Protein AF-A0A5E4HXL8-F1 (afdb_monomer_lite)

Secondary structure (DSSP, 8-state):
-PPPPP-------------------EE-TTT--EES-EEEBTTT--EEETTTEEEEEE-SSS-EEEEETTGGGSHHHHHHHHH--

Structure (mmCIF, N/CA/C/O backbone):
data_AF-A0A5E4HXL8-F1
#
_entry.id   AF-A0A5E4HXL8-F1
#
loop_
_atom_site.group_PDB
_atom_site.id
_atom_site.type_symbol
_atom_site.label_atom_id
_atom_site.label_alt_id
_atom_site.label_comp_id
_atom_site.label_asym_id
_atom_site.label_entity_id
_atom_site.label_seq_id
_atom_site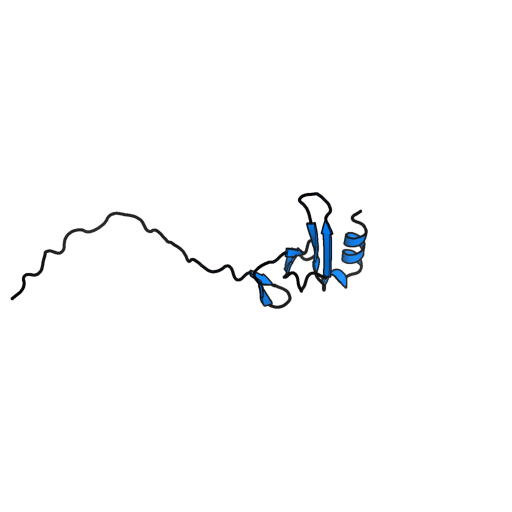.pdbx_PDB_ins_code
_atom_site.Cartn_x
_atom_site.Cartn_y
_atom_site.Cartn_z
_atom_site.occupancy
_atom_site.B_iso_or_equiv
_atom_site.auth_seq_id
_atom_site.auth_comp_id
_atom_site.auth_asym_id
_atom_site.auth_atom_id
_atom_site.pdbx_PDB_model_num
ATOM 1 N N . MET A 1 1 ? 66.892 -4.570 -26.629 1.00 54.00 1 MET A N 1
ATOM 2 C CA . MET A 1 1 ? 66.344 -5.732 -25.896 1.00 54.00 1 MET A CA 1
ATOM 3 C C . MET A 1 1 ? 65.983 -5.293 -24.480 1.00 54.00 1 MET A C 1
ATOM 5 O O . MET A 1 1 ? 66.891 -5.174 -23.665 1.00 54.00 1 MET A O 1
ATOM 9 N N . PRO A 1 2 ? 64.721 -4.940 -24.182 1.00 51.16 2 PRO A N 1
ATOM 10 C CA . PRO A 1 2 ? 64.343 -4.564 -22.824 1.00 51.16 2 PRO A CA 1
ATOM 11 C C . PRO A 1 2 ? 64.126 -5.804 -21.942 1.00 51.16 2 PRO A C 1
ATOM 13 O O . PRO A 1 2 ? 63.460 -6.761 -22.335 1.00 51.16 2 PRO A O 1
ATOM 16 N N . ARG A 1 3 ? 64.750 -5.755 -20.758 1.00 60.56 3 ARG A N 1
ATOM 17 C CA . ARG A 1 3 ? 64.690 -6.727 -19.659 1.00 60.56 3 ARG A CA 1
ATOM 18 C C . ARG A 1 3 ? 63.257 -6.884 -19.143 1.00 60.56 3 ARG A C 1
ATOM 20 O O . ARG A 1 3 ? 62.599 -5.890 -18.857 1.00 60.56 3 ARG A O 1
ATOM 27 N N . GLN A 1 4 ? 62.825 -8.128 -18.969 1.00 60.44 4 GLN A N 1
ATOM 28 C CA . GLN A 1 4 ? 61.630 -8.486 -18.203 1.00 60.44 4 GLN A CA 1
ATOM 29 C C . GLN A 1 4 ? 61.939 -8.316 -16.702 1.00 60.44 4 GLN A C 1
ATOM 31 O O . GLN A 1 4 ? 62.953 -8.862 -16.258 1.00 60.44 4 GLN A O 1
ATOM 36 N N . PRO A 1 5 ? 61.139 -7.576 -15.913 1.00 61.91 5 PRO A N 1
ATOM 37 C CA . PRO A 1 5 ? 61.218 -7.643 -14.463 1.00 61.91 5 PRO A CA 1
ATOM 38 C C . PRO A 1 5 ? 60.443 -8.850 -13.914 1.00 61.91 5 PRO A C 1
ATOM 40 O O . PRO A 1 5 ? 59.382 -9.228 -14.405 1.00 61.91 5 PRO A O 1
ATOM 43 N N . ASP A 1 6 ? 61.068 -9.431 -12.898 1.00 58.41 6 ASP A N 1
ATOM 44 C CA . ASP A 1 6 ? 60.803 -10.679 -12.194 1.00 58.41 6 ASP A CA 1
ATOM 45 C C . ASP A 1 6 ? 59.379 -10.822 -11.622 1.00 58.41 6 ASP A C 1
ATOM 47 O O . ASP A 1 6 ? 58.805 -9.900 -11.038 1.00 58.41 6 ASP A O 1
ATOM 51 N N . VAL A 1 7 ? 58.816 -12.018 -11.803 1.00 60.72 7 VAL A N 1
ATOM 52 C CA . VAL A 1 7 ? 57.451 -12.399 -11.433 1.00 60.72 7 VAL A CA 1
ATOM 53 C C . VAL A 1 7 ? 57.465 -12.962 -10.015 1.00 60.72 7 VAL A C 1
ATOM 55 O O . VAL A 1 7 ? 57.496 -14.175 -9.832 1.00 60.72 7 VAL A O 1
ATOM 58 N N . SER A 1 8 ? 57.457 -12.107 -8.993 1.00 59.59 8 SER A N 1
ATOM 59 C CA . SER A 1 8 ? 57.277 -12.549 -7.602 1.00 59.59 8 SER A CA 1
ATOM 60 C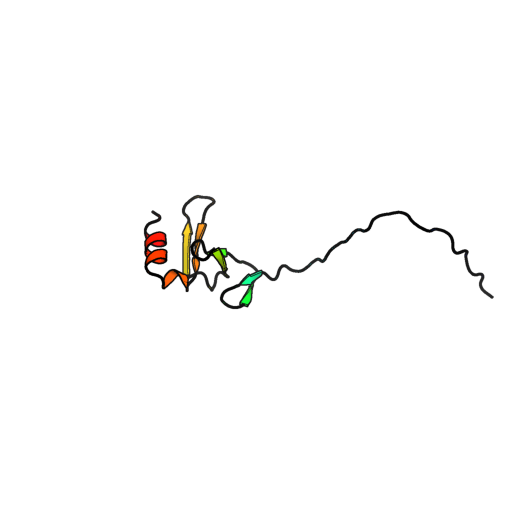 C . SER A 1 8 ? 56.859 -11.407 -6.680 1.00 59.59 8 SER A C 1
ATOM 62 O O . SER A 1 8 ? 57.697 -10.80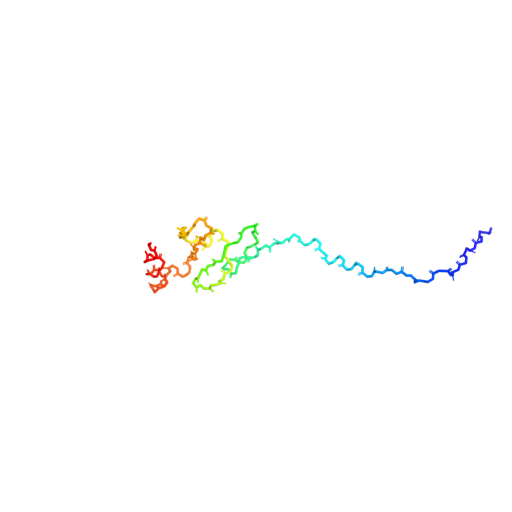6 -6.031 1.00 59.59 8 SER A O 1
ATOM 64 N N . ILE A 1 9 ? 55.550 -11.154 -6.577 1.00 60.47 9 ILE A N 1
ATOM 65 C CA . ILE A 1 9 ? 54.857 -10.869 -5.306 1.00 60.47 9 ILE A CA 1
ATOM 66 C C . ILE A 1 9 ? 53.420 -11.375 -5.484 1.00 60.47 9 ILE A C 1
ATOM 68 O O . ILE A 1 9 ? 52.559 -10.737 -6.090 1.00 60.47 9 ILE A O 1
ATOM 72 N N . LEU A 1 10 ? 53.182 -12.589 -4.994 1.00 51.81 10 LEU A N 1
ATOM 73 C CA . LEU A 1 10 ? 51.850 -13.140 -4.798 1.00 51.81 10 LEU A CA 1
ATOM 74 C C . LEU A 1 10 ? 51.348 -12.734 -3.414 1.00 51.81 10 LEU A C 1
ATOM 76 O O . LEU A 1 10 ? 52.047 -12.914 -2.423 1.00 51.81 10 LEU A O 1
ATOM 80 N N . LYS A 1 11 ? 50.065 -12.365 -3.404 1.00 58.03 11 LYS A N 1
ATOM 81 C CA . LYS A 1 11 ? 49.111 -12.498 -2.297 1.00 58.03 11 LYS A CA 1
ATOM 82 C C . LYS A 1 11 ? 49.382 -11.603 -1.096 1.00 58.03 11 LYS A C 1
ATOM 84 O O . LYS A 1 11 ? 50.187 -11.935 -0.246 1.00 58.03 11 LYS A O 1
ATOM 89 N N . LEU A 1 12 ? 48.543 -10.583 -0.944 1.00 61.34 12 LEU A N 1
ATOM 90 C CA . LEU A 1 12 ? 47.777 -10.370 0.284 1.00 61.34 12 LEU A CA 1
ATOM 91 C C . LEU A 1 12 ? 46.689 -9.324 0.006 1.00 61.34 12 LEU A C 1
ATOM 93 O O . LEU A 1 12 ? 46.973 -8.283 -0.574 1.00 61.34 12 LEU A O 1
ATOM 97 N N . GLY A 1 13 ? 45.469 -9.582 0.475 1.00 49.81 13 GLY A N 1
ATOM 98 C CA . GLY A 1 13 ? 44.537 -8.500 0.792 1.00 49.81 13 GLY A CA 1
ATOM 99 C C . GLY A 1 13 ? 43.247 -8.455 -0.016 1.00 49.81 13 GLY A C 1
ATOM 100 O O . GLY A 1 13 ? 43.194 -7.899 -1.101 1.00 49.81 13 GLY A O 1
ATOM 101 N N . ALA A 1 14 ? 42.195 -8.952 0.634 1.00 55.78 14 ALA A N 1
ATOM 102 C CA . ALA A 1 14 ? 40.825 -8.457 0.561 1.00 55.78 14 ALA A CA 1
ATOM 103 C C . ALA A 1 14 ? 40.099 -8.554 -0.791 1.00 55.78 14 ALA A C 1
ATOM 105 O O . ALA A 1 14 ? 40.124 -7.666 -1.637 1.00 55.78 14 ALA A O 1
ATOM 106 N N . GLN A 1 15 ? 39.287 -9.606 -0.890 1.00 51.69 15 GLN A N 1
ATOM 107 C CA . GLN A 1 15 ? 38.032 -9.582 -1.633 1.00 51.69 15 GLN A CA 1
ATOM 108 C C . GLN A 1 15 ? 37.149 -8.453 -1.072 1.00 51.69 15 GLN A C 1
ATOM 110 O O . GLN A 1 15 ? 36.304 -8.680 -0.210 1.00 51.69 15 GLN A O 1
ATOM 115 N N . ILE A 1 16 ? 37.341 -7.222 -1.543 1.00 59.44 16 ILE A N 1
ATOM 116 C CA . ILE A 1 16 ? 36.295 -6.208 -1.460 1.00 59.44 16 ILE A CA 1
ATOM 117 C C . ILE A 1 16 ? 35.347 -6.527 -2.611 1.00 59.44 16 ILE A C 1
ATOM 119 O O . ILE A 1 16 ? 35.483 -6.028 -3.726 1.00 59.44 16 ILE A O 1
ATOM 123 N N . GLY A 1 17 ? 34.402 -7.425 -2.338 1.00 49.66 17 GLY A N 1
ATOM 124 C CA . GLY A 1 17 ? 33.187 -7.544 -3.125 1.00 49.66 17 GLY A CA 1
ATOM 125 C C . GLY A 1 17 ? 32.370 -6.270 -2.942 1.00 49.66 17 GLY A C 1
ATOM 126 O O . GLY A 1 17 ? 31.436 -6.238 -2.148 1.00 49.66 17 GLY A O 1
ATOM 127 N N . VAL A 1 18 ? 32.729 -5.205 -3.659 1.00 55.06 18 VAL A N 1
ATOM 128 C CA . VAL A 1 18 ? 31.795 -4.118 -3.959 1.00 55.06 18 VAL A CA 1
ATOM 129 C C . VAL A 1 18 ? 30.802 -4.669 -4.971 1.00 55.06 18 VAL A C 1
ATOM 131 O O . VAL A 1 18 ? 30.912 -4.468 -6.179 1.00 55.06 18 VAL A O 1
ATOM 134 N N . SER A 1 19 ? 29.844 -5.434 -4.454 1.00 51.50 19 SER A N 1
ATOM 135 C CA . SER A 1 19 ? 28.613 -5.763 -5.153 1.00 51.50 19 SER A CA 1
ATOM 136 C C . SER A 1 19 ? 27.852 -4.459 -5.358 1.00 51.50 19 SER A C 1
ATOM 138 O O . SER A 1 19 ? 27.094 -4.020 -4.504 1.00 51.50 19 SER A O 1
ATOM 140 N N . SER A 1 20 ? 28.154 -3.836 -6.491 1.00 53.62 20 SER A N 1
ATOM 141 C CA . SER A 1 20 ? 27.222 -3.101 -7.330 1.00 53.62 20 SER A CA 1
ATOM 142 C C . SER A 1 20 ? 26.502 -1.927 -6.660 1.00 53.62 20 SER A C 1
ATOM 144 O O . SER A 1 20 ? 25.501 -2.078 -5.968 1.00 53.62 20 SER A O 1
ATOM 146 N N . ALA A 1 21 ? 26.939 -0.721 -7.023 1.00 53.88 21 ALA A N 1
ATOM 147 C CA . ALA A 1 21 ? 26.057 0.432 -7.138 1.00 53.88 21 ALA A CA 1
ATOM 148 C C . ALA A 1 21 ? 24.954 0.113 -8.168 1.00 53.88 21 ALA A C 1
ATOM 150 O O . ALA A 1 21 ? 25.056 0.454 -9.344 1.00 53.88 21 ALA A O 1
ATOM 151 N N . LEU A 1 22 ? 23.930 -0.626 -7.750 1.00 51.53 22 LEU A N 1
ATOM 152 C CA . LEU A 1 22 ? 22.687 -0.763 -8.490 1.00 51.53 22 LEU A CA 1
ATOM 153 C C . LEU A 1 22 ? 21.815 0.390 -8.023 1.00 51.53 22 LEU A C 1
ATOM 155 O O . LEU A 1 22 ? 21.475 0.478 -6.848 1.00 51.53 22 LEU A O 1
ATOM 159 N N . GLY A 1 23 ? 21.488 1.303 -8.936 1.00 56.56 23 GLY A N 1
ATOM 160 C CA . GLY A 1 23 ? 20.349 2.176 -8.714 1.00 56.56 23 GLY A CA 1
ATOM 161 C C . GLY A 1 23 ? 19.165 1.276 -8.386 1.00 56.56 23 GLY A C 1
ATOM 162 O O . GLY A 1 23 ? 18.780 0.458 -9.222 1.00 56.56 23 GLY A O 1
ATOM 163 N N . ASP A 1 24 ? 18.663 1.367 -7.156 1.00 59.62 24 ASP A N 1
ATOM 164 C CA . ASP A 1 24 ? 17.519 0.596 -6.689 1.00 59.62 24 ASP A CA 1
ATOM 165 C C . ASP A 1 24 ? 16.285 1.041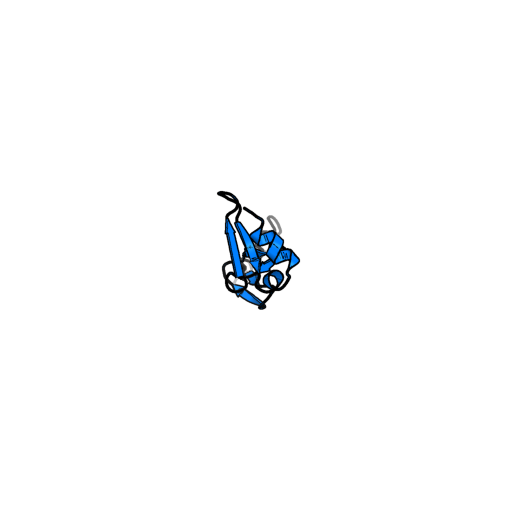 -7.480 1.00 59.62 24 ASP A C 1
ATOM 167 O O . ASP A 1 24 ? 15.503 1.895 -7.057 1.00 59.62 24 ASP A O 1
ATOM 171 N N . SER A 1 25 ? 16.125 0.490 -8.681 1.00 61.56 25 SER A N 1
ATOM 172 C CA . SER A 1 25 ? 14.892 0.575 -9.443 1.00 61.56 25 SER A CA 1
ATOM 173 C C . SER A 1 25 ? 13.839 -0.195 -8.658 1.00 61.56 25 SER A C 1
ATOM 175 O O . SER A 1 25 ? 13.668 -1.400 -8.829 1.00 61.56 25 SER A O 1
ATOM 177 N N . LEU A 1 26 ? 13.146 0.495 -7.757 1.00 80.19 26 LEU A N 1
ATOM 178 C CA . LEU A 1 26 ? 12.057 -0.075 -6.985 1.00 80.19 26 LEU A CA 1
ATOM 179 C C . LEU A 1 26 ? 10.917 -0.397 -7.965 1.00 80.19 26 LEU A C 1
ATOM 181 O O . LEU A 1 26 ? 10.320 0.497 -8.569 1.00 80.19 26 LEU A O 1
ATOM 185 N N . ILE A 1 27 ? 10.626 -1.685 -8.160 1.00 85.56 27 ILE A N 1
ATOM 186 C CA . ILE A 1 27 ? 9.583 -2.148 -9.086 1.00 85.56 27 ILE A CA 1
ATOM 187 C C . ILE A 1 27 ? 8.263 -2.305 -8.336 1.00 85.56 27 ILE A C 1
ATOM 189 O O . ILE A 1 27 ? 8.178 -2.991 -7.321 1.00 85.56 27 ILE A O 1
ATOM 193 N N . CYS A 1 28 ? 7.204 -1.692 -8.861 1.00 89.00 28 CYS A N 1
ATOM 194 C CA . CYS A 1 28 ? 5.852 -1.876 -8.343 1.00 89.00 28 CYS A CA 1
ATOM 195 C C . CYS A 1 28 ? 5.306 -3.259 -8.722 1.00 89.00 28 CYS A C 1
ATOM 197 O O . CYS A 1 28 ? 5.096 -3.527 -9.901 1.00 89.00 28 CYS A O 1
ATOM 199 N N . GLU A 1 29 ? 4.923 -4.089 -7.751 1.00 85.94 29 GLU A N 1
ATOM 200 C CA . GLU A 1 29 ? 4.378 -5.435 -8.010 1.00 85.94 29 GLU A CA 1
ATOM 201 C C . GLU A 1 29 ? 3.014 -5.442 -8.723 1.00 85.94 29 GLU A C 1
ATOM 203 O O . GLU A 1 29 ? 2.505 -6.493 -9.111 1.00 85.94 29 GLU A O 1
ATOM 208 N N . ARG A 1 30 ? 2.364 -4.280 -8.855 1.00 84.50 30 ARG A N 1
ATOM 209 C CA . ARG A 1 30 ? 1.018 -4.176 -9.433 1.00 84.50 30 ARG A CA 1
ATOM 210 C C . ARG A 1 30 ? 1.000 -3.687 -10.875 1.00 84.50 30 ARG A C 1
ATOM 212 O O . ARG A 1 30 ? 0.085 -4.038 -11.610 1.00 84.50 30 ARG A O 1
ATOM 219 N N . CYS A 1 31 ? 1.945 -2.834 -11.252 1.00 87.69 31 CYS A N 1
ATOM 220 C CA . CYS A 1 31 ? 2.042 -2.296 -12.609 1.00 87.69 31 CYS A CA 1
ATOM 221 C C . CYS A 1 31 ? 3.400 -2.566 -13.260 1.00 87.69 31 CYS A C 1
ATOM 223 O O . CYS A 1 31 ? 3.619 -2.105 -14.370 1.00 87.69 31 CYS A O 1
ATOM 225 N N . SER A 1 32 ? 4.310 -3.248 -12.559 1.00 87.00 32 SER A N 1
ATOM 226 C CA . SER A 1 32 ? 5.668 -3.597 -12.997 1.00 87.00 32 SER A CA 1
ATOM 227 C C . SER A 1 32 ? 6.528 -2.413 -13.450 1.00 87.00 32 SER A C 1
ATOM 229 O O . SER A 1 32 ? 7.576 -2.602 -14.057 1.00 87.00 32 SER A O 1
ATOM 231 N N . ASN A 1 33 ? 6.115 -1.184 -13.126 1.00 86.25 33 ASN A N 1
ATOM 232 C CA . ASN A 1 33 ? 6.873 0.021 -13.438 1.00 86.25 33 ASN A CA 1
ATOM 233 C C . ASN A 1 33 ? 7.986 0.216 -12.414 1.00 86.25 33 ASN A C 1
ATOM 235 O O . ASN A 1 33 ? 7.760 0.057 -11.209 1.00 86.25 33 ASN A O 1
ATOM 239 N N . GLN A 1 34 ? 9.149 0.629 -12.907 1.00 85.94 34 GLN A N 1
ATOM 240 C CA . GLN A 1 34 ? 10.246 1.117 -12.083 1.00 85.94 34 GLN A CA 1
ATOM 241 C C . GLN A 1 34 ? 9.913 2.525 -11.587 1.00 85.94 34 GLN A C 1
ATOM 243 O O . GLN A 1 34 ? 9.491 3.386 -12.361 1.00 85.94 34 GLN A O 1
ATOM 248 N N . VAL A 1 35 ? 10.056 2.748 -10.285 1.00 86.75 35 VAL A N 1
ATOM 249 C CA . VAL A 1 35 ? 9.780 4.024 -9.625 1.00 86.75 35 VAL A CA 1
ATOM 250 C C . VAL A 1 35 ? 10.849 4.323 -8.580 1.00 86.75 35 VAL A C 1
ATOM 252 O O . VAL A 1 35 ? 11.514 3.426 -8.085 1.00 86.75 35 VAL A O 1
ATOM 255 N N . HIS A 1 36 ? 10.989 5.595 -8.210 1.00 83.31 36 HIS A N 1
ATOM 256 C CA . HIS A 1 36 ? 11.922 6.022 -7.159 1.00 83.31 36 HIS A CA 1
ATOM 257 C C . HIS A 1 36 ? 11.364 5.844 -5.741 1.00 83.31 36 HIS A C 1
ATOM 259 O O . HIS A 1 36 ? 12.117 5.819 -4.775 1.00 83.31 36 HIS A O 1
ATOM 265 N N . TYR A 1 37 ? 10.037 5.738 -5.608 1.00 82.50 37 TYR A N 1
ATOM 266 C CA . TYR A 1 37 ? 9.354 5.634 -4.321 1.00 82.50 37 TYR A CA 1
ATOM 267 C C . TYR A 1 37 ? 8.268 4.562 -4.366 1.00 82.50 37 TYR A C 1
ATOM 269 O O . TYR A 1 37 ? 7.368 4.595 -5.215 1.00 82.50 37 TYR A O 1
ATOM 277 N N . ILE A 1 38 ? 8.330 3.645 -3.404 1.00 88.81 38 ILE A N 1
ATOM 278 C CA . ILE A 1 38 ? 7.342 2.590 -3.191 1.00 88.81 38 ILE A CA 1
ATOM 279 C C . ILE A 1 38 ? 6.799 2.674 -1.767 1.00 88.81 38 ILE A C 1
ATOM 281 O O . ILE A 1 38 ? 7.541 2.906 -0.817 1.00 88.81 38 ILE A O 1
ATOM 285 N N . GLU A 1 39 ? 5.490 2.471 -1.632 1.00 87.88 39 GLU A N 1
ATOM 286 C CA . GLU A 1 39 ? 4.822 2.249 -0.353 1.00 87.88 39 GLU A CA 1
ATOM 287 C C . GLU A 1 39 ? 4.333 0.798 -0.273 1.00 87.88 39 GLU A C 1
ATOM 289 O O . GLU A 1 39 ? 3.940 0.192 -1.271 1.00 87.88 39 GLU A O 1
ATOM 294 N N . ASN A 1 40 ? 4.299 0.240 0.935 1.00 89.88 40 ASN A N 1
ATOM 295 C CA . ASN A 1 40 ? 3.733 -1.085 1.158 1.00 89.88 40 ASN A CA 1
ATOM 296 C C . ASN A 1 40 ? 2.241 -0.967 1.468 1.00 89.88 40 ASN A C 1
ATOM 298 O O . ASN A 1 40 ? 1.828 -0.199 2.341 1.00 89.88 40 ASN A O 1
ATOM 302 N N . CYS A 1 41 ? 1.422 -1.744 0.760 1.00 90.25 41 CYS A N 1
ATOM 303 C CA . CYS A 1 41 ? -0.003 -1.844 1.052 1.00 90.25 41 CYS A CA 1
ATOM 304 C C . CYS A 1 41 ? -0.212 -2.713 2.296 1.00 90.25 41 CYS A C 1
ATOM 306 O O . CYS A 1 41 ? 0.114 -3.894 2.277 1.00 90.25 41 CYS A O 1
ATOM 308 N N . GLU A 1 42 ? -0.851 -2.185 3.333 1.00 87.75 42 GLU A N 1
ATOM 309 C CA . GLU A 1 42 ? -1.040 -2.895 4.612 1.00 87.75 42 GLU A CA 1
ATOM 310 C C . GLU A 1 42 ? -1.935 -4.143 4.502 1.00 87.75 42 GLU A C 1
ATOM 312 O O . GLU A 1 42 ? -1.881 -5.039 5.340 1.00 87.75 42 GLU A O 1
ATOM 317 N N . TYR A 1 43 ? -2.741 -4.236 3.440 1.00 86.25 43 TYR A N 1
ATOM 318 C CA . TYR A 1 43 ? -3.712 -5.319 3.256 1.00 86.25 43 TYR A CA 1
ATOM 319 C C . TYR A 1 43 ? -3.177 -6.476 2.420 1.00 86.25 43 TYR A C 1
ATOM 321 O O . TYR A 1 43 ? -3.328 -7.632 2.802 1.00 86.25 43 TYR A O 1
ATOM 329 N N . CYS A 1 44 ? -2.573 -6.186 1.264 1.00 87.88 44 CYS A N 1
ATOM 330 C CA . CYS A 1 44 ? -1.971 -7.224 0.423 1.00 87.88 44 CYS A CA 1
ATOM 331 C C . CYS A 1 44 ? -0.477 -7.415 0.682 1.00 87.88 44 CYS A C 1
ATOM 333 O O . CYS A 1 44 ? 0.110 -8.299 0.071 1.00 87.88 44 CYS A O 1
ATOM 335 N N . LYS A 1 45 ? 0.131 -6.578 1.533 1.00 87.81 45 LYS A N 1
ATOM 336 C CA . LYS A 1 45 ? 1.569 -6.550 1.853 1.00 87.81 45 LYS A CA 1
ATOM 337 C C . LYS A 1 45 ? 2.491 -6.417 0.637 1.00 87.81 45 LYS A C 1
ATOM 339 O O . LYS A 1 45 ? 3.685 -6.650 0.750 1.00 87.81 45 LYS A O 1
ATOM 344 N N . LYS A 1 46 ? 1.930 -6.015 -0.506 1.00 88.69 46 LYS A N 1
ATOM 345 C CA . LYS A 1 46 ? 2.666 -5.806 -1.752 1.00 88.69 46 LYS A CA 1
ATOM 346 C C . LYS A 1 46 ? 3.288 -4.425 -1.792 1.00 88.69 46 LYS A C 1
ATOM 348 O O . LYS A 1 46 ? 2.681 -3.462 -1.302 1.00 88.69 46 LYS A O 1
ATOM 353 N N . SER A 1 47 ? 4.434 -4.348 -2.443 1.00 88.94 47 SER A N 1
ATOM 354 C CA . SER A 1 47 ? 5.146 -3.115 -2.721 1.00 88.94 47 SER A CA 1
ATOM 355 C C . SER A 1 47 ? 4.476 -2.432 -3.930 1.00 88.94 47 SER A C 1
ATOM 357 O O . SER A 1 47 ? 4.326 -2.987 -5.025 1.00 88.94 47 SER A O 1
ATOM 359 N N . VAL A 1 48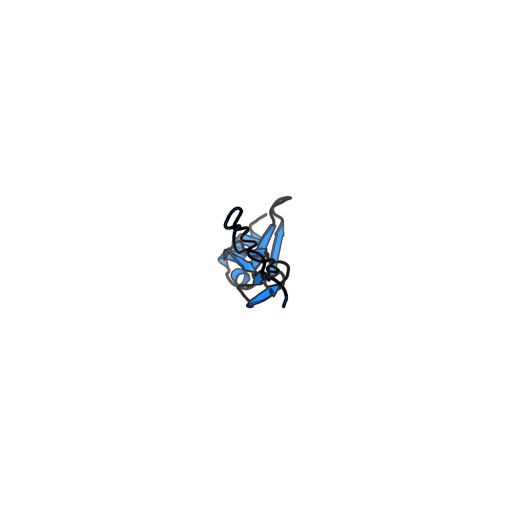 ? 3.916 -1.244 -3.707 1.00 91.31 48 VAL A N 1
ATOM 360 C CA . VAL A 1 48 ? 3.149 -0.499 -4.709 1.00 91.31 48 VAL A CA 1
ATOM 361 C C . VAL A 1 48 ? 3.655 0.925 -4.856 1.00 91.31 48 VAL A C 1
ATOM 363 O O . VAL A 1 48 ? 3.898 1.638 -3.888 1.00 91.31 48 VAL A O 1
ATOM 366 N N . CYS A 1 49 ? 3.759 1.379 -6.101 1.00 91.44 49 CYS A N 1
ATOM 367 C CA . CYS A 1 49 ? 4.061 2.774 -6.384 1.00 91.44 49 CYS A CA 1
ATOM 368 C C . CYS A 1 49 ? 2.926 3.701 -5.921 1.00 91.44 49 CYS A C 1
ATOM 370 O O . CYS A 1 49 ? 1.759 3.298 -5.856 1.00 91.44 49 CYS A O 1
ATOM 372 N N . LEU A 1 50 ? 3.250 4.980 -5.713 1.00 87.44 50 LEU A N 1
ATOM 373 C CA . LEU A 1 50 ? 2.290 6.042 -5.374 1.00 87.44 50 LEU A CA 1
ATOM 374 C C . LEU A 1 50 ? 1.085 6.106 -6.330 1.00 87.44 50 LEU A C 1
ATOM 376 O O . LEU A 1 50 ? -0.030 6.383 -5.899 1.00 87.44 50 LEU A O 1
ATOM 380 N N . LEU A 1 51 ? 1.271 5.777 -7.614 1.00 87.75 51 LEU A N 1
ATOM 381 C CA . LEU A 1 51 ? 0.182 5.734 -8.600 1.00 87.75 51 LEU A CA 1
ATOM 382 C C . LEU A 1 51 ? -0.783 4.561 -8.380 1.00 87.75 51 LEU A C 1
ATOM 384 O O . LEU A 1 51 ? -1.957 4.629 -8.757 1.00 87.75 51 LEU A O 1
ATOM 388 N N . CYS A 1 52 ? -0.297 3.457 -7.815 1.00 89.75 52 CYS A N 1
ATOM 389 C CA . CYS A 1 52 ? -1.090 2.270 -7.507 1.00 89.75 52 CYS A CA 1
ATOM 390 C C . CYS A 1 52 ? -1.752 2.343 -6.126 1.00 89.75 52 CYS A C 1
ATOM 392 O O . CYS A 1 52 ? -2.714 1.601 -5.877 1.00 89.75 52 CYS A O 1
ATOM 394 N N . VAL A 1 53 ? -1.284 3.238 -5.256 1.00 90.94 53 VAL A N 1
ATOM 395 C CA . VAL A 1 53 ? -1.957 3.604 -4.010 1.00 90.94 53 VAL A CA 1
ATOM 396 C C . VAL A 1 53 ? -3.257 4.339 -4.355 1.00 90.94 53 VAL A C 1
ATOM 398 O O . VAL A 1 53 ? -3.302 5.216 -5.214 1.00 90.94 53 VAL A O 1
ATOM 401 N N . LYS A 1 54 ? -4.368 3.923 -3.739 1.00 89.69 54 LYS A N 1
ATOM 402 C CA . LYS A 1 54 ? -5.672 4.585 -3.914 1.00 89.69 54 LYS A CA 1
ATOM 403 C C . LYS A 1 54 ? -5.908 5.624 -2.834 1.00 89.69 54 LYS A C 1
ATOM 405 O O . LYS A 1 54 ? -6.484 6.671 -3.104 1.00 89.69 54 LYS A O 1
ATOM 410 N N . SER A 1 55 ? -5.536 5.283 -1.610 1.00 86.88 55 SER A N 1
ATOM 411 C CA . SER A 1 55 ? -5.690 6.132 -0.443 1.00 86.88 55 SER A CA 1
ATOM 412 C C . SER A 1 55 ? -4.606 5.771 0.561 1.00 86.88 55 SER A C 1
ATOM 414 O O . SER A 1 55 ? -4.152 4.626 0.613 1.00 86.88 55 SER A O 1
ATOM 416 N N . ALA A 1 56 ? -4.194 6.751 1.350 1.00 88.25 56 ALA A N 1
ATOM 417 C CA . ALA A 1 56 ? -3.301 6.553 2.473 1.00 88.25 56 ALA A CA 1
ATOM 418 C C . ALA A 1 56 ? -3.816 7.385 3.647 1.00 88.25 56 ALA A C 1
ATOM 420 O O . ALA A 1 56 ? -4.260 8.519 3.455 1.00 88.25 56 ALA A O 1
ATOM 421 N N . LYS A 1 57 ? -3.777 6.817 4.853 1.00 87.94 57 LYS A N 1
ATOM 422 C CA . LYS A 1 57 ? -4.162 7.494 6.093 1.00 87.94 57 LYS A CA 1
ATOM 423 C C . LYS A 1 57 ? -2.967 7.503 7.035 1.00 87.94 57 LYS A C 1
ATOM 425 O O . LYS A 1 57 ? -2.277 6.496 7.195 1.00 87.94 57 LYS A O 1
ATOM 430 N N . ARG A 1 58 ? -2.710 8.642 7.670 1.00 88.62 58 ARG A N 1
ATOM 431 C CA . ARG A 1 58 ? -1.719 8.742 8.742 1.00 88.62 58 ARG A CA 1
ATOM 432 C C . ARG A 1 58 ? -2.412 8.384 10.057 1.00 88.62 58 ARG A C 1
ATOM 434 O O . ARG A 1 58 ? -3.362 9.057 10.431 1.00 88.62 58 ARG A O 1
ATOM 441 N N . VAL A 1 59 ? -1.961 7.316 10.713 1.00 84.94 59 VAL A N 1
ATOM 442 C CA . VAL A 1 59 ? -2.540 6.821 11.980 1.00 84.94 59 VAL A CA 1
ATOM 443 C C . VAL A 1 59 ? -1.738 7.323 13.176 1.00 84.94 59 VAL A C 1
ATOM 445 O O . VAL A 1 59 ? -2.288 7.567 14.240 1.00 84.94 59 VAL A O 1
ATOM 448 N N . GLN A 1 60 ? -0.430 7.520 12.999 1.00 85.50 60 GLN A N 1
ATOM 449 C CA . GLN A 1 60 ? 0.455 8.121 13.999 1.00 85.50 60 GLN A CA 1
ATOM 450 C C . GLN A 1 60 ? 1.443 9.065 13.308 1.00 85.50 60 GLN A C 1
ATOM 452 O O . GLN A 1 60 ? 1.558 9.062 12.081 1.00 85.50 60 GLN A O 1
ATOM 457 N N . LYS A 1 61 ? 2.211 9.846 14.078 1.00 83.06 61 LYS A N 1
ATOM 458 C CA . LYS A 1 61 ? 3.211 10.790 13.538 1.00 83.06 61 LYS A CA 1
ATOM 459 C C . LYS A 1 61 ? 4.198 10.110 12.572 1.00 83.06 61 LYS A C 1
ATOM 461 O O . LYS A 1 61 ? 4.566 10.704 11.561 1.00 83.06 61 LYS A O 1
ATOM 466 N N . THR A 1 62 ? 4.538 8.850 12.845 1.00 85.12 62 THR A N 1
ATOM 467 C CA . THR A 1 62 ? 5.463 8.020 12.057 1.00 85.12 62 THR A CA 1
ATOM 468 C C . THR A 1 62 ? 4.785 6.919 11.235 1.00 85.12 62 THR A C 1
ATOM 470 O O . THR A 1 62 ? 5.375 6.459 10.263 1.00 85.12 62 THR A O 1
ATOM 473 N N . ARG A 1 63 ? 3.553 6.497 11.565 1.00 83.12 63 ARG A N 1
ATOM 474 C CA . ARG A 1 63 ? 2.859 5.403 10.855 1.00 83.12 63 ARG A CA 1
ATOM 475 C C . ARG A 1 63 ? 1.826 5.912 9.855 1.00 83.12 63 ARG A C 1
ATOM 477 O O . ARG A 1 63 ? 0.836 6.553 10.224 1.00 83.12 63 ARG A O 1
ATOM 484 N N . ARG A 1 64 ? 2.028 5.549 8.589 1.00 85.88 64 ARG A N 1
ATOM 485 C CA . ARG A 1 64 ? 1.122 5.802 7.464 1.00 85.88 64 ARG A CA 1
ATOM 486 C C . ARG A 1 64 ? 0.657 4.464 6.897 1.00 85.88 64 ARG A C 1
ATOM 488 O O . ARG A 1 64 ? 1.474 3.685 6.429 1.00 85.88 64 ARG A O 1
ATOM 495 N N . LEU A 1 65 ? -0.648 4.212 6.945 1.00 89.00 65 LEU A N 1
ATOM 496 C CA . LEU A 1 65 ? -1.253 3.042 6.317 1.00 89.00 65 LEU A CA 1
ATOM 497 C C . LEU A 1 65 ? -1.613 3.400 4.878 1.00 89.00 65 LEU A C 1
ATOM 499 O O . LEU A 1 65 ? -2.365 4.351 4.647 1.00 89.00 65 LEU A O 1
ATOM 503 N N . SER A 1 66 ? -1.109 2.632 3.918 1.00 90.00 66 SER A N 1
ATOM 504 C CA . SER A 1 66 ? -1.466 2.776 2.507 1.00 90.00 66 SER A CA 1
ATOM 505 C C . SER A 1 66 ? -2.345 1.604 2.056 1.00 90.00 66 SER A C 1
ATOM 507 O O . SER A 1 66 ? -2.176 0.465 2.505 1.00 90.00 66 SER A O 1
ATOM 509 N N . ILE A 1 67 ? -3.309 1.875 1.173 1.00 90.81 67 ILE A N 1
ATOM 510 C CA . ILE A 1 67 ? -4.124 0.845 0.522 1.00 90.81 67 ILE A CA 1
ATOM 511 C C . ILE A 1 67 ? -4.052 0.994 -0.999 1.00 90.81 67 ILE A C 1
ATOM 513 O O . ILE A 1 67 ? -4.281 2.067 -1.567 1.00 90.81 67 ILE A O 1
ATOM 517 N N . CYS A 1 68 ? -3.749 -0.104 -1.691 1.00 92.06 68 CYS A N 1
ATOM 518 C CA . CYS A 1 68 ? -3.661 -0.118 -3.147 1.00 92.06 68 CYS A CA 1
ATOM 519 C C . CYS A 1 68 ? -5.054 -0.132 -3.809 1.00 92.06 68 CYS A C 1
ATOM 521 O O . CYS A 1 68 ? -6.044 -0.587 -3.230 1.00 92.06 68 CYS A O 1
ATOM 523 N N . LYS A 1 69 ? -5.140 0.287 -5.081 1.00 88.50 69 LYS A N 1
ATOM 524 C CA . LYS A 1 69 ? -6.400 0.295 -5.861 1.00 88.50 69 LYS A CA 1
ATOM 525 C C . LYS A 1 69 ? -7.091 -1.076 -5.970 1.00 88.50 69 LYS A C 1
ATOM 527 O O . LYS A 1 69 ? -8.253 -1.130 -6.332 1.00 88.50 69 LYS A O 1
ATOM 532 N N . GLY A 1 70 ? -6.377 -2.178 -5.724 1.00 87.81 70 GLY A N 1
ATOM 533 C CA . GLY A 1 70 ? -6.888 -3.544 -5.864 1.00 87.81 70 GLY A CA 1
ATOM 534 C C . GLY A 1 70 ? -7.587 -3.964 -4.580 1.00 87.81 70 GLY A C 1
ATOM 535 O O . GLY A 1 70 ? -8.757 -4.324 -4.597 1.00 87.81 70 GLY A O 1
ATOM 536 N N . CYS A 1 71 ? -6.914 -3.767 -3.445 1.00 88.88 71 CYS A N 1
ATOM 537 C CA . CYS A 1 71 ? -7.505 -3.954 -2.124 1.00 88.88 71 CYS A CA 1
ATOM 538 C C . CYS A 1 71 ? -8.696 -3.025 -1.873 1.00 88.88 71 CYS A C 1
ATOM 540 O O . CYS A 1 71 ? -9.618 -3.413 -1.166 1.00 88.88 71 CYS A O 1
ATOM 542 N N . TRP A 1 72 ? -8.725 -1.835 -2.483 1.00 86.56 72 TRP A N 1
ATOM 543 C CA . TRP A 1 72 ? -9.875 -0.933 -2.382 1.00 86.56 72 TRP A CA 1
ATOM 544 C C . TRP A 1 72 ? -11.180 -1.528 -2.935 1.00 86.56 72 TRP A C 1
ATOM 546 O O . TRP A 1 72 ? -12.258 -1.199 -2.438 1.00 86.56 72 TRP A O 1
ATOM 556 N N . GLY A 1 73 ? -11.090 -2.400 -3.945 1.00 85.25 73 GLY A N 1
ATOM 557 C CA . GLY A 1 73 ? -12.245 -3.117 -4.489 1.00 85.25 73 GLY A CA 1
ATOM 558 C C . GLY A 1 73 ? -12.790 -4.188 -3.539 1.00 85.25 73 GLY A C 1
ATOM 559 O O . GLY A 1 73 ? -13.961 -4.544 -3.624 1.00 85.25 73 GLY A O 1
ATOM 560 N N . ASN A 1 74 ? -11.979 -4.669 -2.591 1.00 88.19 74 ASN A N 1
ATOM 561 C CA . ASN A 1 74 ? -12.415 -5.648 -1.607 1.00 88.19 74 ASN A CA 1
ATOM 562 C C . ASN A 1 74 ? -13.130 -4.948 -0.438 1.00 88.19 74 ASN A C 1
ATOM 564 O O . ASN A 1 74 ? -12.529 -4.183 0.323 1.00 88.19 74 ASN A O 1
ATOM 568 N N . LEU A 1 75 ? -14.423 -5.242 -0.271 1.00 83.56 75 LEU A N 1
ATOM 569 C CA . LEU A 1 75 ? -15.279 -4.647 0.762 1.00 83.56 75 LEU A CA 1
ATOM 570 C C . LEU A 1 75 ? -14.719 -4.827 2.182 1.00 83.56 75 LEU A C 1
ATOM 572 O O . LEU A 1 75 ? -14.838 -3.908 2.993 1.00 83.56 75 LEU A O 1
ATOM 576 N N . LYS A 1 76 ? -14.076 -5.965 2.485 1.00 84.50 76 LYS A N 1
ATOM 577 C CA . LYS A 1 76 ? -13.512 -6.248 3.816 1.00 84.50 76 LYS A CA 1
ATOM 578 C C . LYS A 1 76 ? -12.319 -5.339 4.121 1.00 84.50 76 LYS A C 1
ATOM 580 O O . LYS A 1 76 ? -12.315 -4.662 5.147 1.00 84.50 76 LYS A O 1
ATOM 585 N N . ALA A 1 77 ? -11.364 -5.257 3.193 1.00 81.44 77 ALA A N 1
ATOM 586 C CA . ALA A 1 77 ? -10.187 -4.396 3.324 1.00 81.44 77 ALA A CA 1
ATOM 587 C C . ALA A 1 77 ? -10.570 -2.906 3.351 1.00 81.44 77 ALA A C 1
ATOM 589 O O . ALA A 1 77 ? -10.044 -2.135 4.152 1.00 81.44 77 ALA A O 1
ATOM 590 N N . ARG A 1 78 ? -11.556 -2.499 2.539 1.00 83.31 78 ARG A N 1
ATOM 591 C CA . ARG A 1 78 ? -12.068 -1.122 2.525 1.00 83.31 78 ARG A CA 1
ATOM 592 C C . ARG A 1 78 ? -12.735 -0.727 3.842 1.00 83.31 78 ARG A C 1
ATOM 594 O O . ARG A 1 78 ? -12.507 0.385 4.316 1.00 83.31 78 ARG A O 1
ATOM 601 N N . LYS A 1 79 ? -13.562 -1.607 4.423 1.00 84.75 79 LYS A N 1
ATOM 602 C CA . LYS A 1 79 ? -14.192 -1.367 5.733 1.00 84.75 79 LYS A CA 1
ATOM 603 C C . LYS A 1 79 ? -13.133 -1.206 6.819 1.00 84.75 79 LYS A C 1
ATOM 605 O O . LYS A 1 79 ? -13.195 -0.232 7.556 1.00 84.75 79 LYS A O 1
ATOM 610 N N . GLN A 1 80 ? -12.139 -2.094 6.853 1.00 81.31 80 GLN A N 1
ATOM 611 C CA . GLN A 1 80 ? -11.029 -2.006 7.802 1.00 81.31 80 GLN A CA 1
ATOM 612 C C . GLN A 1 80 ? -10.263 -0.688 7.657 1.00 81.31 80 GLN A C 1
ATOM 614 O O . GLN A 1 80 ? -10.050 -0.018 8.655 1.00 81.31 80 GLN A O 1
ATOM 619 N N . PHE A 1 81 ? -9.931 -0.267 6.432 1.00 85.50 81 PHE A N 1
ATOM 620 C CA . PHE A 1 81 ? -9.199 0.984 6.194 1.00 85.50 81 PHE A CA 1
ATOM 621 C C . PHE A 1 81 ? -9.973 2.227 6.633 1.00 85.50 81 PHE A C 1
ATOM 623 O O . PHE A 1 81 ? -9.397 3.148 7.205 1.00 85.50 81 PHE A O 1
ATOM 630 N N . LYS A 1 82 ? -11.287 2.258 6.382 1.00 81.56 82 LYS A N 1
ATOM 631 C CA . LYS A 1 82 ? -12.147 3.366 6.815 1.00 81.56 82 LYS A CA 1
ATOM 632 C C . LYS A 1 82 ? -12.396 3.377 8.323 1.00 81.56 82 LYS A C 1
ATOM 634 O O . LYS A 1 82 ? -12.571 4.453 8.879 1.00 81.56 82 LYS A O 1
ATOM 639 N N . ALA A 1 83 ? -12.442 2.204 8.951 1.00 80.69 83 ALA A N 1
ATOM 640 C CA . ALA A 1 83 ? -12.696 2.056 10.380 1.00 80.69 83 ALA A CA 1
ATOM 641 C C . ALA A 1 83 ? -11.487 2.422 11.250 1.00 80.69 83 ALA A C 1
ATOM 643 O O . ALA A 1 83 ? -11.666 2.644 12.442 1.00 80.69 83 ALA A O 1
ATOM 644 N N . VAL A 1 84 ? -10.276 2.499 10.679 1.00 70.62 84 VAL A N 1
ATOM 645 C CA . VAL A 1 84 ? -9.125 3.075 11.384 1.00 70.62 84 VAL A CA 1
ATOM 646 C C . VAL A 1 84 ? -9.423 4.552 11.608 1.00 70.62 84 VAL A C 1
ATOM 648 O O . VAL A 1 84 ? -9.286 5.342 10.672 1.00 70.62 84 VAL A O 1
ATOM 651 N N . ASN A 1 85 ? -9.864 4.917 12.811 1.00 57.00 85 ASN A N 1
ATOM 652 C CA . ASN A 1 85 ? -10.100 6.289 13.246 1.00 57.00 85 ASN A CA 1
ATOM 653 C 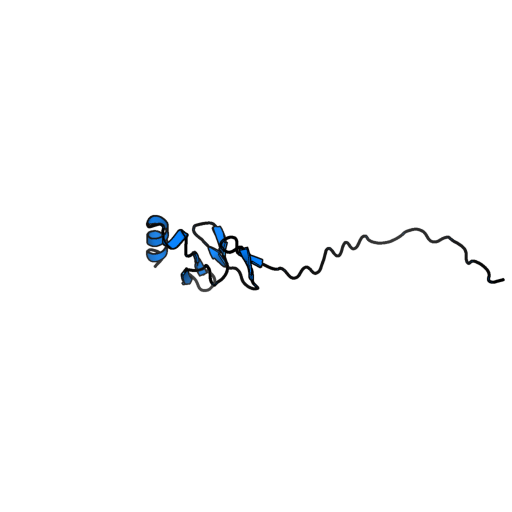C . ASN A 1 85 ? -9.242 6.611 14.459 1.00 57.00 85 ASN A C 1
ATOM 655 O O . ASN A 1 85 ? -9.224 5.775 15.386 1.00 57.00 85 ASN A O 1
#

Radius of gyration: 25.05 Å; chains: 1; bounding box: 82×24×40 Å

Foldseek 3Di:
DDDDDDDDDDDDDDPPPPPDPDPCQPAFPPPRHGDPDWDQAPPVRGTHDPVQFPDWDALDPPDIHTHGPVLCPPPVSVVVVVPSD

Sequence (85 aa):
MPRQPDVSILKLGAQIGVSSALGDSLICERCSNQVHYIENCEYCKKSVCLLCVKSAKRVQKTRRLSICKGCWGNLKARKQFKAVN

pLDDT: mean 77.25, std 14.35, range [49.66, 92.06]